Protein AF-T0MH95-F1 (afdb_monomer)

Radius of gyration: 28.14 Å; Cα contacts (8 Å, |Δi|>4): 112; chains: 1; bounding box: 70×58×67 Å

InterPro domains:
  IPR043129 ATPase, nucleotide binding domain [SSF53067] (56-146)

Nearest PDB structures (foldseek):
  3ox4-assembly2_C  TM=6.999E-01  e=6.653E-01  Zymomonas mobilis
  8tr0-assembly1_A  TM=5.857E-01  e=8.297E+00  Rattus norvegicus
  4lgm-assembly1_A  TM=3.893E-01  e=3.892E+00  Saccharolobus solfataricus P2
  5vat-assembly1_A  TM=4.058E-01  e=6.052E+00  Haemophilus influenzae Rd KW20

Solvent-accessible surface area (backbone atoms only — not comparable to full-atom values): 9576 Å² total; per-residue (Å²): 117,68,71,57,61,56,53,65,72,65,44,62,71,56,56,50,50,54,51,54,54,51,50,57,53,45,59,55,47,43,74,77,35,83,79,67,63,79,89,75,59,47,73,67,40,61,65,40,22,62,85,74,79,38,85,50,83,64,67,61,66,59,52,61,62,41,34,56,50,41,25,57,81,80,71,38,92,57,83,16,53,52,58,50,47,49,54,50,51,73,72,35,90,82,68,49,70,47,81,44,59,38,71,75,61,71,45,85,64,48,68,57,52,53,43,56,51,41,48,73,76,46,86,57,49,74,47,68,53,96,52,24,68,55,42,65,59,62,60,56,47,78,40,89,88,45,74,80,83,79,86,73,82,82,83,125

pLDDT: mean 80.04, std 14.56, range [43.69, 96.31]

Structure (mmCIF, N/CA/C/O backbone):
data_AF-T0MH95-F1
#
_entry.id   AF-T0MH95-F1
#
loop_
_atom_site.group_PDB
_atom_site.id
_atom_site.type_symbol
_atom_site.label_atom_id
_atom_site.label_alt_id
_atom_site.label_comp_id
_atom_site.label_asym_id
_atom_site.label_entity_id
_atom_site.label_seq_id
_atom_site.pdbx_PDB_ins_code
_atom_site.Cartn_x
_atom_site.Cartn_y
_atom_site.Cartn_z
_atom_site.occupancy
_atom_site.B_iso_or_equiv
_atom_site.auth_seq_id
_atom_site.auth_comp_id
_atom_site.auth_asym_id
_atom_site.auth_atom_id
_atom_sit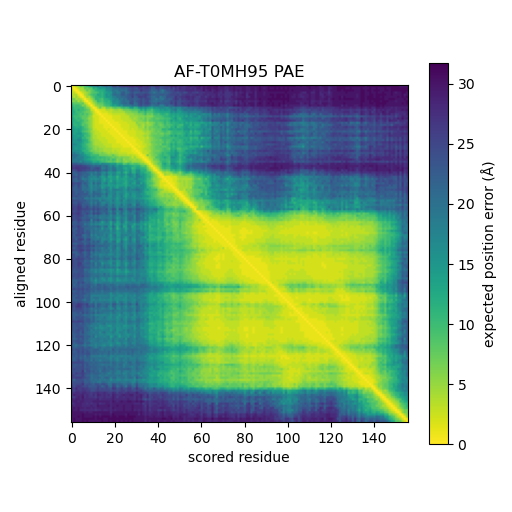e.pdbx_PDB_model_num
ATOM 1 N N . MET A 1 1 ? 39.493 -35.011 -8.834 1.00 49.03 1 MET A N 1
ATOM 2 C CA . MET A 1 1 ? 38.846 -35.040 -10.167 1.00 49.03 1 MET A CA 1
ATOM 3 C C . MET A 1 1 ? 37.811 -33.922 -10.349 1.00 49.03 1 MET A C 1
ATOM 5 O O . MET A 1 1 ? 37.899 -33.219 -11.342 1.00 49.03 1 MET A O 1
ATOM 9 N N . TYR A 1 2 ? 36.899 -33.679 -9.394 1.00 49.16 2 TYR A N 1
ATOM 10 C CA . TYR A 1 2 ? 35.889 -32.601 -9.486 1.00 49.16 2 TYR A CA 1
ATOM 11 C C . TYR A 1 2 ? 36.444 -31.163 -9.449 1.00 49.16 2 TYR A C 1
ATOM 13 O O . TYR A 1 2 ? 35.987 -30.323 -10.212 1.00 49.16 2 TYR A O 1
ATOM 21 N N . LYS A 1 3 ? 37.474 -30.877 -8.636 1.00 50.53 3 LYS A N 1
ATOM 22 C CA . LYS A 1 3 ? 38.105 -29.540 -8.582 1.00 50.53 3 LYS A CA 1
ATOM 23 C C . LYS A 1 3 ? 38.723 -29.086 -9.912 1.00 50.53 3 LYS A C 1
ATOM 25 O O . LYS A 1 3 ? 38.731 -27.895 -10.183 1.00 50.53 3 LYS A O 1
ATOM 30 N N . ASN A 1 4 ? 39.197 -30.017 -10.742 1.00 51.25 4 ASN A N 1
ATOM 31 C CA . ASN A 1 4 ? 39.767 -29.685 -12.052 1.00 51.25 4 ASN A CA 1
ATOM 32 C C . ASN A 1 4 ? 38.663 -29.364 -13.071 1.00 51.25 4 ASN A C 1
ATOM 34 O O . ASN A 1 4 ? 38.799 -28.392 -13.795 1.00 51.25 4 ASN A O 1
ATOM 38 N N . LYS A 1 5 ? 37.526 -30.080 -13.027 1.00 53.25 5 LYS A N 1
ATOM 39 C CA . LYS A 1 5 ? 36.346 -29.763 -13.854 1.00 53.25 5 LYS A CA 1
ATOM 40 C C . LYS A 1 5 ? 35.754 -28.380 -13.556 1.00 53.25 5 LYS A C 1
ATOM 42 O O . LYS A 1 5 ? 35.251 -27.744 -14.465 1.00 53.25 5 LYS A O 1
ATOM 47 N N . ILE A 1 6 ? 35.813 -27.920 -12.302 1.00 53.91 6 ILE A N 1
ATOM 48 C CA . ILE A 1 6 ? 35.368 -26.564 -11.924 1.00 53.91 6 ILE A CA 1
ATOM 49 C C . ILE A 1 6 ? 3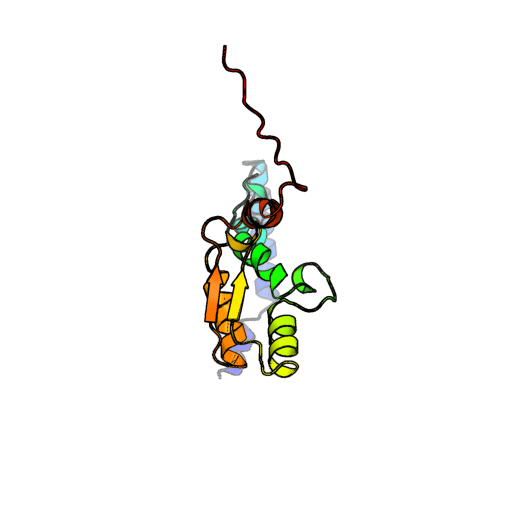6.376 -25.510 -12.409 1.00 53.91 6 ILE A C 1
ATOM 51 O O . ILE A 1 6 ? 35.976 -24.448 -12.865 1.00 53.91 6 ILE A O 1
ATOM 55 N N . LYS A 1 7 ? 37.677 -25.824 -12.378 1.00 51.50 7 LYS A N 1
ATOM 56 C CA . LYS A 1 7 ? 38.744 -24.935 -12.863 1.00 51.50 7 LYS A CA 1
ATOM 57 C C . LYS A 1 7 ? 38.681 -24.704 -14.378 1.00 51.50 7 LYS A C 1
ATOM 59 O O . LYS A 1 7 ? 39.005 -23.615 -14.833 1.00 51.50 7 LYS A O 1
ATOM 64 N N . ASP A 1 8 ? 38.227 -25.707 -15.130 1.00 52.06 8 ASP A N 1
ATOM 65 C CA . ASP A 1 8 ? 37.996 -25.598 -16.575 1.00 52.06 8 ASP A CA 1
ATOM 66 C C . ASP A 1 8 ? 36.769 -24.722 -16.914 1.00 52.06 8 ASP A C 1
ATOM 68 O O . ASP A 1 8 ? 36.721 -24.151 -18.001 1.00 52.06 8 ASP A O 1
ATOM 72 N N . CYS A 1 9 ? 35.807 -24.569 -15.990 1.00 55.44 9 CYS A N 1
ATOM 73 C CA . CYS A 1 9 ? 34.614 -23.727 -16.173 1.00 55.44 9 CYS A CA 1
ATOM 74 C C . CYS A 1 9 ? 34.865 -22.220 -15.977 1.00 55.44 9 CYS A C 1
ATOM 76 O O . CYS A 1 9 ? 34.020 -21.425 -16.368 1.00 55.44 9 CYS A O 1
ATOM 78 N N . GLU A 1 10 ? 35.997 -21.816 -15.396 1.00 56.31 10 GLU A N 1
ATOM 79 C CA . GLU A 1 10 ? 36.368 -20.406 -15.177 1.00 56.31 10 GLU A CA 1
ATOM 80 C C . GLU A 1 10 ? 37.684 -20.075 -15.893 1.00 56.31 10 GLU A C 1
ATOM 82 O O . GLU A 1 10 ? 38.580 -19.420 -15.355 1.00 56.31 10 GLU A O 1
ATOM 87 N N . ASN A 1 11 ? 37.850 -20.576 -17.116 1.00 70.31 11 ASN A N 1
ATOM 88 C CA . ASN A 1 11 ? 39.037 -20.275 -17.899 1.00 70.31 11 ASN A CA 1
ATOM 89 C C . ASN A 1 11 ? 38.897 -18.882 -18.536 1.00 70.31 11 ASN A C 1
ATOM 91 O O . ASN A 1 11 ? 38.511 -18.743 -19.697 1.00 70.31 11 ASN A O 1
ATOM 95 N N . LEU A 1 12 ? 39.201 -17.847 -17.745 1.00 69.69 12 LEU A N 1
ATOM 96 C CA . LEU A 1 12 ? 39.111 -16.425 -18.112 1.00 69.69 12 LEU A CA 1
ATOM 97 C C . LEU A 1 12 ? 39.784 -16.098 -19.456 1.00 69.69 12 LEU A C 1
ATOM 99 O O . LEU A 1 12 ? 39.345 -15.193 -20.164 1.00 69.69 12 LEU A O 1
ATOM 103 N N . ASP A 1 13 ? 40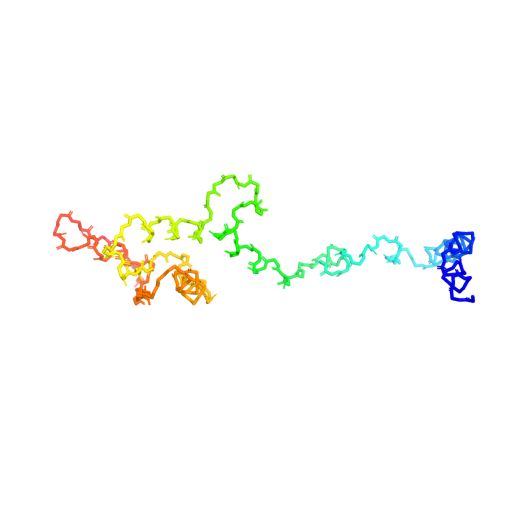.821 -16.849 -19.829 1.00 78.25 13 ASP A N 1
ATOM 104 C CA . ASP A 1 13 ? 41.531 -16.687 -21.098 1.00 78.25 13 ASP A CA 1
ATOM 105 C C . ASP A 1 13 ? 40.698 -17.137 -22.308 1.00 78.25 13 ASP A C 1
ATOM 107 O O . ASP A 1 13 ? 40.792 -16.540 -23.381 1.00 78.25 13 ASP A O 1
ATOM 111 N N . ILE A 1 14 ? 39.873 -18.176 -22.148 1.00 80.31 14 ILE A N 1
ATOM 112 C CA . ILE A 1 14 ? 38.953 -18.656 -23.189 1.00 80.31 14 ILE A CA 1
ATOM 113 C C . ILE A 1 14 ? 37.788 -17.678 -23.325 1.00 80.31 14 ILE A C 1
ATOM 115 O O . ILE A 1 14 ? 37.466 -17.266 -24.436 1.00 80.31 14 ILE A O 1
ATOM 119 N N . ASP A 1 15 ? 37.222 -17.234 -22.204 1.00 75.12 15 ASP A N 1
ATOM 120 C CA . ASP A 1 15 ? 36.149 -16.236 -22.199 1.00 75.12 15 ASP A CA 1
ATOM 121 C C . ASP A 1 15 ? 36.585 -14.925 -22.849 1.00 75.12 15 ASP A C 1
ATOM 123 O O . ASP A 1 15 ? 35.821 -14.307 -23.593 1.00 75.12 15 ASP A O 1
ATOM 127 N N . LYS A 1 16 ? 37.826 -14.497 -22.600 1.00 81.38 16 LYS A N 1
ATOM 128 C CA . LYS A 1 16 ? 38.385 -13.300 -23.225 1.00 81.38 16 LYS A CA 1
ATOM 129 C C . LYS A 1 16 ? 38.502 -13.466 -24.741 1.00 81.38 16 LYS A C 1
ATOM 131 O O . LYS A 1 16 ? 38.035 -12.597 -25.468 1.00 81.38 16 LYS A O 1
ATOM 136 N N . LYS A 1 17 ? 39.019 -14.607 -25.214 1.00 85.94 17 LYS A N 1
ATOM 137 C CA . LYS A 1 17 ? 39.093 -14.919 -26.652 1.00 85.94 17 LYS A CA 1
ATOM 138 C C . LYS A 1 17 ? 37.716 -14.945 -27.314 1.00 85.94 17 LYS A C 1
ATOM 140 O O . LYS A 1 17 ? 37.542 -14.330 -28.358 1.00 85.94 17 LYS A O 1
ATOM 145 N N . LEU A 1 18 ? 36.732 -15.589 -26.686 1.00 83.00 18 LEU A N 1
ATOM 146 C CA . LEU A 1 18 ? 35.361 -15.653 -27.202 1.00 83.00 18 LEU A CA 1
ATOM 147 C C . LEU A 1 18 ? 34.708 -14.266 -27.284 1.00 83.00 18 LEU A C 1
ATOM 149 O O . LEU A 1 18 ? 33.979 -13.982 -28.232 1.00 83.00 18 LEU A O 1
ATOM 153 N N . ARG A 1 19 ? 34.985 -13.375 -26.322 1.00 79.62 19 ARG A N 1
ATOM 154 C CA . ARG A 1 19 ? 34.523 -11.978 -26.379 1.00 79.62 19 ARG A CA 1
ATOM 155 C C . ARG A 1 19 ? 35.198 -11.197 -27.500 1.00 79.62 19 ARG A C 1
ATOM 157 O O . ARG A 1 19 ? 34.519 -10.452 -28.201 1.00 79.62 19 ARG A O 1
ATOM 164 N N . ASP A 1 20 ? 36.503 -11.374 -27.679 1.00 85.12 20 ASP A N 1
ATOM 165 C CA . ASP A 1 20 ? 37.255 -10.713 -28.747 1.00 85.12 20 ASP A CA 1
ATOM 166 C C . ASP A 1 20 ? 36.744 -11.159 -30.130 1.00 85.12 20 ASP A C 1
ATOM 168 O O . ASP A 1 20 ? 36.490 -10.322 -30.996 1.00 85.12 20 ASP A O 1
ATOM 172 N N . GLU A 1 21 ? 36.483 -12.457 -30.316 1.00 87.56 21 GLU A N 1
ATOM 173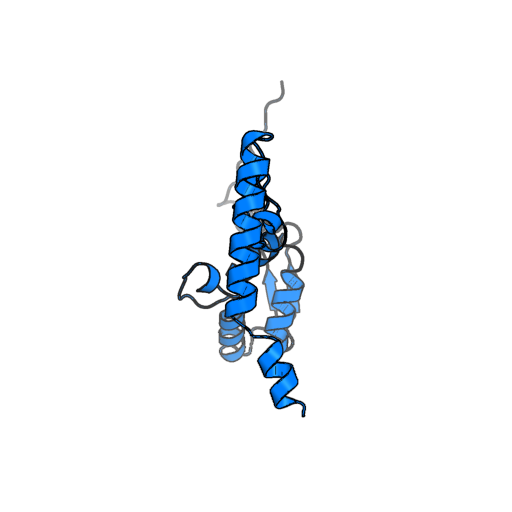 C CA . GLU A 1 21 ? 35.869 -13.009 -31.532 1.00 87.56 21 GLU A CA 1
ATOM 174 C C . GLU A 1 21 ? 34.451 -12.465 -31.770 1.00 87.56 21 GLU A C 1
ATOM 176 O O . GLU A 1 21 ? 34.117 -12.063 -32.888 1.00 87.56 21 GLU A O 1
ATOM 181 N N . ALA A 1 22 ? 33.624 -12.388 -30.722 1.00 82.31 22 ALA A N 1
ATOM 182 C CA . ALA A 1 22 ? 32.277 -11.830 -30.812 1.00 82.31 22 ALA A CA 1
ATOM 183 C C . ALA A 1 22 ? 32.284 -10.351 -31.240 1.00 82.31 22 ALA A C 1
ATOM 185 O O . ALA A 1 22 ? 31.459 -9.952 -32.063 1.00 82.31 22 ALA A O 1
ATOM 186 N N . ASN A 1 23 ? 33.235 -9.552 -30.744 1.00 80.75 23 ASN A N 1
ATOM 187 C CA . ASN A 1 23 ? 33.379 -8.140 -31.114 1.00 80.75 23 ASN A CA 1
ATOM 188 C C . ASN A 1 23 ? 33.745 -7.962 -32.596 1.00 80.75 23 ASN A C 1
ATOM 190 O O . ASN A 1 23 ? 33.185 -7.095 -33.264 1.00 80.75 23 ASN A O 1
ATOM 194 N N . VAL A 1 24 ? 34.613 -8.820 -33.144 1.00 87.31 24 VAL A N 1
ATOM 195 C CA . VAL A 1 24 ? 34.968 -8.785 -34.575 1.00 87.31 24 VAL A CA 1
ATOM 196 C C . VAL A 1 24 ? 33.749 -9.060 -35.456 1.00 87.31 24 VAL A C 1
ATOM 198 O O . VAL A 1 24 ? 33.536 -8.377 -36.459 1.00 87.31 24 VAL A O 1
ATOM 201 N N . VAL A 1 25 ? 32.921 -10.042 -35.089 1.00 84.62 25 VAL A N 1
ATOM 202 C CA . VAL A 1 25 ? 31.680 -10.339 -35.823 1.00 84.62 25 VAL A CA 1
ATOM 203 C C . VAL A 1 25 ? 30.693 -9.176 -35.703 1.00 84.62 25 VAL A C 1
ATOM 205 O O . VAL A 1 25 ? 30.023 -8.828 -36.676 1.00 84.62 25 VAL A O 1
ATOM 208 N N . LEU A 1 26 ? 30.636 -8.531 -34.539 1.00 79.44 26 LEU A N 1
ATOM 209 C CA . LEU A 1 26 ? 29.761 -7.392 -34.295 1.00 79.44 26 LEU A CA 1
ATOM 210 C C . LEU A 1 26 ? 30.117 -6.180 -35.170 1.00 79.44 26 LEU A C 1
ATOM 212 O O . LEU A 1 26 ? 29.218 -5.580 -35.758 1.00 79.44 26 LEU A O 1
ATOM 216 N N . ASP A 1 27 ? 31.407 -5.889 -35.344 1.00 81.38 27 ASP A N 1
ATOM 217 C CA . ASP A 1 27 ? 31.896 -4.845 -36.255 1.00 81.38 27 ASP A CA 1
ATOM 218 C C . ASP A 1 27 ? 31.496 -5.109 -37.711 1.00 81.38 27 ASP A C 1
ATOM 220 O O . ASP A 1 27 ? 31.234 -4.182 -38.483 1.00 81.38 27 ASP A O 1
ATOM 224 N N . VAL A 1 28 ? 31.458 -6.381 -38.119 1.00 87.69 28 VAL A N 1
ATOM 225 C CA . VAL A 1 28 ? 30.983 -6.763 -39.452 1.00 87.69 28 VAL A CA 1
ATOM 226 C C . VAL A 1 28 ? 29.482 -6.527 -39.554 1.00 87.69 28 VAL A C 1
ATOM 228 O O . VAL A 1 28 ? 29.037 -5.900 -40.511 1.00 87.69 28 VAL A O 1
ATOM 231 N N . ILE A 1 29 ? 28.703 -6.968 -38.567 1.00 82.50 29 ILE A N 1
ATOM 232 C CA . ILE A 1 29 ? 27.244 -6.827 -38.581 1.00 82.50 29 ILE A CA 1
ATOM 233 C C . ILE A 1 29 ? 26.830 -5.349 -38.581 1.00 82.50 29 ILE A C 1
ATOM 235 O O . ILE A 1 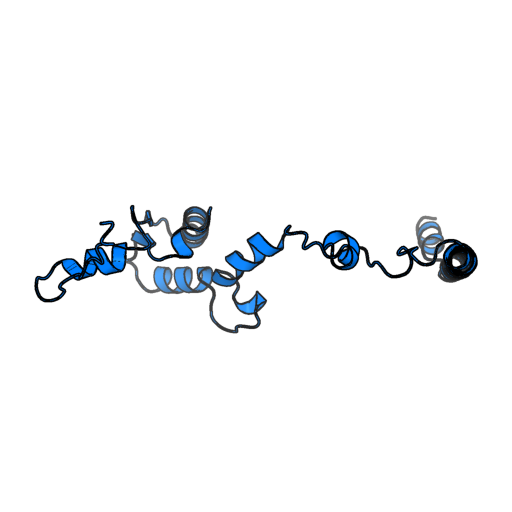29 ? 25.995 -4.969 -39.395 1.00 82.50 29 ILE A O 1
ATOM 239 N N . GLN A 1 30 ? 27.459 -4.493 -37.771 1.00 76.69 30 GLN A N 1
ATOM 240 C CA . GLN A 1 30 ? 27.149 -3.056 -37.713 1.00 76.69 30 GLN A CA 1
ATOM 241 C C . GLN A 1 30 ? 27.375 -2.317 -39.040 1.00 76.69 30 GLN A C 1
ATOM 243 O O . GLN A 1 30 ? 26.697 -1.326 -39.326 1.00 76.69 30 GLN A O 1
ATOM 248 N N . LYS A 1 31 ? 28.313 -2.785 -39.875 1.00 82.56 31 LYS A N 1
ATOM 249 C CA . LYS A 1 31 ? 28.532 -2.215 -41.215 1.00 82.56 31 LYS A CA 1
ATOM 250 C C . LYS A 1 31 ? 27.335 -2.444 -42.137 1.00 82.56 31 LYS A C 1
ATOM 252 O O . LYS A 1 31 ? 27.050 -1.582 -42.966 1.00 82.56 31 LYS A O 1
ATOM 257 N N . TYR A 1 32 ? 26.659 -3.585 -42.000 1.00 83.50 32 TYR A N 1
ATOM 258 C CA . TYR A 1 32 ? 25.526 -3.972 -42.844 1.00 83.50 32 TYR A CA 1
ATOM 259 C C . TYR A 1 32 ? 24.173 -3.589 -42.238 1.00 83.50 32 TYR A C 1
ATOM 261 O O . TYR A 1 32 ? 23.267 -3.207 -42.974 1.00 83.50 32 TYR A O 1
ATOM 269 N N . ASP A 1 33 ? 24.051 -3.628 -40.915 1.00 82.00 33 ASP A N 1
ATOM 270 C CA . ASP A 1 33 ? 22.873 -3.199 -40.174 1.00 82.00 33 ASP A CA 1
ATOM 271 C C . ASP A 1 33 ? 23.265 -2.192 -39.085 1.00 82.00 33 ASP A C 1
ATOM 273 O O . ASP A 1 33 ? 23.680 -2.543 -37.979 1.00 82.00 33 ASP A O 1
ATOM 277 N N . LYS A 1 34 ? 23.090 -0.904 -39.403 1.00 70.88 34 LYS A N 1
ATOM 278 C CA . LYS A 1 34 ? 23.354 0.207 -38.475 1.00 70.88 34 LYS A CA 1
ATOM 279 C C . LYS A 1 34 ? 22.429 0.202 -37.250 1.00 70.88 34 LYS A C 1
ATOM 281 O O . LYS A 1 34 ? 22.735 0.885 -36.278 1.00 70.88 34 LYS A O 1
ATOM 286 N N . ASN A 1 35 ? 21.318 -0.537 -37.292 1.00 65.44 35 ASN A N 1
ATOM 287 C CA . ASN A 1 35 ? 20.335 -0.631 -36.212 1.00 65.44 35 ASN A CA 1
ATOM 288 C C . ASN A 1 35 ? 20.492 -1.914 -35.379 1.00 65.44 35 ASN A C 1
ATOM 290 O O . ASN A 1 35 ? 19.616 -2.233 -34.575 1.00 65.44 35 ASN A O 1
ATOM 294 N N . TYR A 1 36 ? 21.583 -2.662 -35.545 1.00 69.06 36 TYR A N 1
ATOM 295 C CA . TYR A 1 36 ? 21.821 -3.890 -34.798 1.00 69.06 36 TYR A CA 1
ATOM 296 C C . TYR A 1 36 ? 22.093 -3.605 -33.305 1.00 69.06 36 TYR A C 1
ATOM 298 O O . TYR A 1 36 ? 23.196 -3.236 -32.902 1.00 69.06 36 TYR A O 1
ATOM 306 N N . LEU A 1 37 ? 21.065 -3.774 -32.464 1.00 61.56 37 LEU A N 1
ATOM 307 C CA . LEU A 1 37 ? 21.031 -3.374 -31.043 1.00 61.56 37 LEU A CA 1
ATOM 308 C C . LEU A 1 37 ? 21.677 -4.367 -30.054 1.00 61.56 37 LEU A C 1
ATOM 310 O O . LEU A 1 37 ? 21.646 -4.145 -28.843 1.00 61.56 37 LEU A O 1
ATOM 314 N N . ILE A 1 38 ? 22.254 -5.474 -30.526 1.00 58.19 38 ILE A N 1
ATOM 315 C CA . ILE A 1 38 ? 22.610 -6.607 -29.651 1.00 58.19 38 ILE A CA 1
ATOM 316 C C . ILE A 1 38 ? 23.843 -6.345 -28.762 1.00 58.19 38 ILE A C 1
ATOM 318 O O . ILE A 1 38 ? 24.004 -7.022 -27.753 1.00 58.19 38 ILE A O 1
ATOM 322 N N . SER A 1 39 ? 24.668 -5.325 -29.036 1.00 53.94 39 SER A N 1
ATOM 323 C CA . SER A 1 39 ? 25.877 -5.064 -28.227 1.00 53.94 39 SER A CA 1
ATOM 324 C C . SER A 1 39 ? 25.650 -4.267 -26.936 1.00 53.94 39 SER A C 1
ATOM 326 O O . SER A 1 39 ? 26.574 -4.176 -26.130 1.00 53.94 39 SER A O 1
ATOM 328 N N . ILE A 1 40 ? 24.480 -3.651 -26.740 1.00 56.91 40 ILE A N 1
ATOM 329 C CA . ILE A 1 40 ? 24.289 -2.647 -25.669 1.00 56.91 40 ILE A CA 1
ATOM 330 C C . ILE A 1 40 ? 23.211 -3.075 -24.664 1.00 56.91 40 ILE A C 1
ATOM 332 O O . ILE A 1 40 ? 23.091 -2.499 -23.589 1.00 56.91 40 ILE A O 1
ATOM 336 N N . CYS A 1 41 ? 22.435 -4.110 -24.978 1.00 58.78 41 CYS A N 1
ATOM 337 C CA . CYS A 1 41 ? 21.330 -4.536 -24.132 1.00 58.78 41 CYS A CA 1
ATOM 338 C C . CYS A 1 41 ? 21.844 -5.409 -22.981 1.00 58.78 41 CYS A C 1
ATOM 340 O O . CYS A 1 41 ? 22.148 -6.588 -23.178 1.00 58.78 41 CYS A O 1
ATOM 342 N N . SER A 1 42 ? 21.892 -4.869 -21.760 1.00 67.94 42 SER A N 1
ATOM 343 C CA . SER A 1 42 ? 21.892 -5.731 -20.578 1.00 67.94 42 SER A CA 1
ATOM 344 C C . SER A 1 42 ? 20.619 -6.584 -20.587 1.00 67.94 42 SER A C 1
ATOM 346 O O . SER A 1 42 ? 19.571 -6.145 -21.067 1.00 67.94 42 SER A O 1
ATOM 348 N N . VAL A 1 43 ? 20.658 -7.784 -19.999 1.00 69.50 43 VAL A N 1
ATOM 349 C CA . VAL A 1 43 ? 19.442 -8.588 -19.751 1.00 69.50 43 VAL A CA 1
ATOM 350 C C . VAL A 1 43 ? 18.383 -7.739 -19.037 1.00 69.50 43 VAL A C 1
ATOM 352 O O . VAL A 1 43 ? 17.192 -7.847 -19.313 1.00 69.50 43 VAL A O 1
ATOM 355 N N . LEU A 1 44 ? 18.832 -6.820 -18.182 1.00 70.69 44 LEU A N 1
ATOM 356 C CA . LEU A 1 44 ? 17.985 -5.874 -17.469 1.00 70.69 44 LEU A CA 1
ATOM 357 C C . LEU A 1 44 ? 17.342 -4.832 -18.406 1.00 70.69 44 LEU A C 1
ATOM 359 O O . LEU A 1 44 ? 16.171 -4.505 -18.230 1.00 70.69 44 LEU A O 1
ATOM 363 N N . ASP A 1 45 ? 18.047 -4.368 -19.441 1.00 70.81 45 ASP A N 1
ATOM 364 C CA . ASP A 1 45 ? 17.508 -3.444 -20.454 1.00 70.81 45 ASP A CA 1
ATOM 365 C C . ASP A 1 45 ? 16.494 -4.131 -21.383 1.00 70.81 45 ASP A C 1
ATOM 367 O O . ASP A 1 45 ? 15.511 -3.510 -21.797 1.00 70.81 45 ASP A O 1
ATOM 371 N N . LEU A 1 46 ? 16.693 -5.428 -21.663 1.00 70.56 46 LEU A N 1
ATOM 372 C CA . LEU A 1 46 ? 15.719 -6.269 -22.369 1.00 70.56 46 LEU A CA 1
ATOM 373 C C . LEU A 1 46 ? 14.448 -6.472 -21.538 1.00 70.56 46 LEU A C 1
ATOM 375 O O . LEU A 1 46 ? 13.346 -6.284 -22.051 1.00 70.56 46 LEU A O 1
ATOM 379 N N . LEU A 1 47 ? 14.595 -6.818 -20.256 1.00 68.12 47 LEU A N 1
ATOM 380 C CA . LEU A 1 47 ? 13.472 -7.072 -19.347 1.00 68.12 47 LEU A CA 1
ATOM 381 C C . LEU A 1 47 ? 12.664 -5.810 -19.028 1.00 68.12 47 LEU A C 1
ATOM 383 O O . LEU A 1 47 ? 11.451 -5.890 -18.855 1.00 68.12 47 LEU A O 1
ATOM 387 N N . THR A 1 48 ? 13.318 -4.651 -18.964 1.00 68.25 48 THR A N 1
ATOM 388 C CA . THR A 1 48 ? 12.652 -3.362 -18.707 1.00 68.25 48 THR A CA 1
ATOM 389 C C . THR A 1 48 ? 12.078 -2.718 -19.973 1.00 68.25 48 THR A C 1
ATOM 391 O O . THR A 1 48 ? 11.290 -1.780 -19.876 1.00 68.25 48 THR A O 1
ATOM 394 N N . GLY A 1 49 ? 12.433 -3.212 -21.168 1.00 68.69 49 GLY A N 1
ATOM 395 C CA . GLY A 1 49 ? 11.948 -2.685 -22.450 1.00 68.69 49 GLY A CA 1
ATOM 396 C C . GLY A 1 49 ? 12.500 -1.299 -22.815 1.00 68.69 49 GLY A C 1
ATOM 397 O O . GLY A 1 49 ? 12.069 -0.697 -23.804 1.00 68.69 49 GLY A O 1
ATOM 398 N N . LYS A 1 50 ? 13.491 -0.803 -22.061 1.00 64.94 50 LYS A N 1
ATOM 399 C CA . LYS A 1 50 ? 13.993 0.578 -22.119 1.00 64.94 50 LYS A CA 1
ATOM 400 C C . LYS A 1 50 ? 14.483 0.980 -23.513 1.00 64.94 50 LYS A C 1
ATOM 402 O O . LYS A 1 50 ? 14.199 2.082 -23.980 1.00 64.94 50 LYS A O 1
ATOM 407 N N . LEU A 1 51 ? 15.154 0.065 -24.214 1.00 63.78 51 LEU A N 1
ATOM 408 C CA . LEU A 1 51 ? 15.656 0.288 -25.576 1.00 63.78 51 LEU A CA 1
ATOM 409 C C . LEU A 1 51 ? 14.568 0.176 -26.657 1.00 63.78 51 LEU A C 1
ATOM 411 O O . LEU A 1 51 ? 14.695 0.772 -27.723 1.00 63.78 51 LEU A O 1
ATOM 415 N N . MET A 1 52 ? 13.454 -0.496 -26.361 1.00 70.62 52 MET A N 1
ATOM 416 C CA . MET A 1 52 ? 12.298 -0.616 -27.259 1.00 70.62 52 MET A CA 1
ATOM 417 C C . MET A 1 52 ? 11.343 0.585 -27.163 1.00 70.62 52 MET A C 1
ATOM 419 O O . MET A 1 52 ? 10.277 0.560 -27.778 1.00 70.62 52 MET A O 1
ATOM 423 N N . LYS A 1 53 ? 11.688 1.617 -26.370 1.00 67.25 53 LYS A N 1
ATOM 424 C CA . LYS A 1 53 ? 10.793 2.728 -25.987 1.00 67.25 53 LYS A CA 1
ATOM 425 C C . LYS A 1 53 ? 9.442 2.236 -25.446 1.00 67.25 53 LYS A C 1
ATOM 427 O O . LYS A 1 53 ? 8.419 2.897 -25.611 1.00 67.25 53 LYS A O 1
ATOM 432 N N . LYS A 1 54 ? 9.433 1.055 -24.827 1.00 65.25 54 LYS A N 1
ATOM 433 C CA . LYS A 1 54 ? 8.261 0.451 -24.198 1.00 65.25 54 LYS A CA 1
ATOM 434 C C . LYS A 1 54 ? 8.562 0.277 -22.720 1.00 65.25 54 LYS A C 1
ATOM 436 O O . LYS A 1 54 ? 9.597 -0.277 -22.376 1.00 65.25 54 LYS A O 1
ATOM 441 N N . ASN A 1 55 ? 7.647 0.705 -21.862 1.00 64.62 55 ASN A N 1
ATOM 442 C CA . ASN A 1 55 ? 7.742 0.404 -20.439 1.00 64.62 55 ASN A CA 1
ATOM 443 C C . ASN A 1 55 ? 7.145 -0.985 -20.212 1.00 64.62 55 ASN A C 1
ATOM 445 O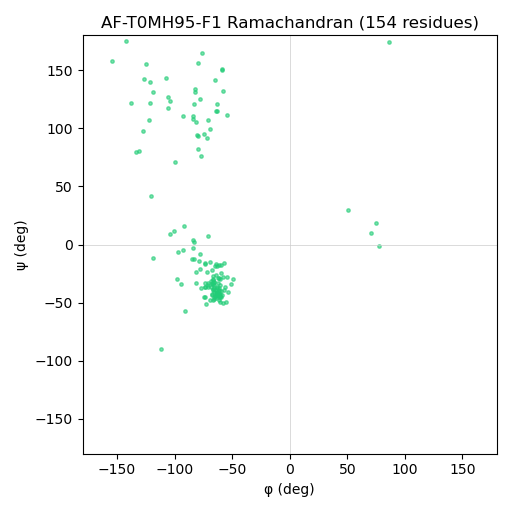 O . ASN A 1 55 ? 5.932 -1.161 -20.336 1.00 64.62 55 ASN A O 1
ATOM 449 N N . LEU A 1 56 ? 7.992 -1.976 -19.926 1.00 68.62 56 LEU A N 1
ATOM 450 C CA . LEU A 1 56 ? 7.526 -3.297 -19.510 1.00 68.62 56 LEU A CA 1
ATOM 451 C C . LEU A 1 56 ? 7.170 -3.241 -18.018 1.00 68.62 56 LEU A C 1
ATOM 453 O O . LEU A 1 56 ? 8.028 -3.370 -17.149 1.00 68.62 56 LEU A O 1
ATOM 457 N N . LEU A 1 57 ? 5.889 -3.004 -17.729 1.00 65.81 57 LEU A N 1
ATOM 458 C CA . LEU A 1 57 ? 5.346 -3.028 -16.372 1.00 65.81 57 LEU A CA 1
ATOM 459 C C . LEU A 1 57 ? 5.235 -4.482 -15.907 1.00 65.81 57 LEU A C 1
ATOM 461 O O . LEU A 1 57 ? 4.265 -5.163 -16.221 1.00 65.81 57 LEU A O 1
ATOM 465 N N . ASN A 1 58 ? 6.252 -4.957 -15.191 1.00 69.69 58 ASN A N 1
ATOM 466 C CA . ASN A 1 58 ? 6.254 -6.294 -14.602 1.00 69.69 58 ASN A CA 1
ATOM 467 C C . ASN A 1 58 ? 6.185 -6.193 -13.074 1.00 69.69 58 ASN A C 1
ATOM 469 O O . ASN A 1 58 ? 5.112 -6.142 -12.483 1.00 69.69 58 ASN A O 1
ATOM 473 N N . ILE A 1 59 ? 7.348 -6.127 -12.429 1.00 70.88 59 ILE A N 1
ATOM 474 C CA . ILE A 1 59 ? 7.484 -6.214 -10.970 1.00 70.88 59 ILE A CA 1
ATOM 475 C C . ILE A 1 59 ? 7.201 -4.860 -10.301 1.00 70.88 59 ILE A C 1
ATOM 477 O O . ILE A 1 59 ? 6.804 -4.813 -9.140 1.00 70.88 59 ILE A O 1
ATOM 481 N N . ASP A 1 60 ? 7.355 -3.757 -11.036 1.00 73.62 60 ASP A N 1
ATOM 482 C CA . ASP A 1 60 ? 7.252 -2.404 -10.484 1.00 73.62 60 ASP A CA 1
ATOM 483 C C . ASP A 1 60 ? 5.866 -2.091 -9.904 1.00 73.62 60 ASP A C 1
ATOM 485 O O . ASP A 1 60 ? 5.779 -1.355 -8.926 1.00 73.62 60 ASP A O 1
ATOM 489 N N . LEU A 1 61 ? 4.797 -2.709 -10.422 1.00 79.00 61 LEU A N 1
ATOM 490 C CA . LEU A 1 61 ? 3.443 -2.552 -9.875 1.00 79.00 61 LEU A CA 1
ATOM 491 C C . LEU A 1 61 ? 3.354 -3.037 -8.422 1.00 79.00 61 LEU A C 1
ATOM 493 O O . LEU A 1 61 ? 2.797 -2.340 -7.578 1.00 79.00 61 LEU A O 1
ATOM 497 N N . TYR A 1 62 ? 3.969 -4.182 -8.118 1.00 80.88 62 TYR A N 1
ATOM 498 C CA . TYR A 1 62 ? 4.014 -4.721 -6.758 1.00 80.88 62 TYR A CA 1
ATOM 499 C C . TYR A 1 62 ? 4.976 -3.931 -5.867 1.00 80.88 62 TYR A C 1
ATOM 501 O O . TYR A 1 62 ? 4.689 -3.700 -4.694 1.00 80.88 62 TYR A O 1
ATOM 509 N N . ARG A 1 63 ? 6.107 -3.469 -6.422 1.00 84.69 63 ARG A N 1
ATOM 510 C CA . ARG A 1 63 ? 7.093 -2.683 -5.661 1.00 84.69 63 ARG A CA 1
ATOM 511 C C . ARG A 1 63 ? 6.523 -1.361 -5.177 1.00 84.69 63 ARG A C 1
ATOM 513 O O . ARG A 1 63 ? 6.842 -0.960 -4.067 1.00 84.69 63 ARG A O 1
ATOM 520 N N . VAL A 1 64 ? 5.690 -0.699 -5.982 1.00 88.69 64 VAL A N 1
ATOM 521 C CA . VAL A 1 64 ? 5.076 0.581 -5.601 1.00 88.69 64 VAL A CA 1
ATOM 522 C C . VAL A 1 64 ? 4.138 0.407 -4.407 1.00 88.69 64 VAL A C 1
ATOM 524 O O . VAL A 1 64 ? 4.213 1.197 -3.471 1.00 88.69 64 VAL A O 1
ATOM 527 N N . SER A 1 65 ? 3.297 -0.632 -4.393 1.00 90.75 65 SER A N 1
ATOM 528 C CA . SER A 1 65 ? 2.439 -0.915 -3.235 1.00 90.75 65 SER A CA 1
ATOM 529 C C . SER A 1 65 ? 3.229 -1.370 -2.007 1.00 90.75 65 SER A C 1
ATOM 531 O O . SER A 1 65 ? 2.837 -1.052 -0.886 1.00 90.75 65 SER A O 1
ATOM 533 N N . GLU A 1 66 ? 4.358 -2.063 -2.200 1.00 93.31 66 GLU A N 1
ATOM 534 C CA . GLU A 1 66 ? 5.187 -2.543 -1.088 1.00 93.31 66 GLU A CA 1
ATOM 535 C C . GLU A 1 66 ? 5.841 -1.395 -0.315 1.00 93.31 66 GLU A C 1
ATOM 537 O O . GLU A 1 66 ? 6.104 -1.555 0.867 1.00 93.31 66 GLU A O 1
ATOM 542 N N . VAL A 1 67 ? 6.007 -0.205 -0.906 1.00 94.44 67 VAL A N 1
ATOM 543 C CA . VAL A 1 67 ? 6.529 0.984 -0.200 1.00 94.44 67 VAL A CA 1
ATOM 544 C C . VAL A 1 67 ? 5.729 1.315 1.068 1.00 94.44 67 VAL A C 1
ATOM 546 O O . VAL A 1 67 ? 6.285 1.857 2.019 1.00 94.44 67 VAL A O 1
ATOM 549 N N . LEU A 1 68 ? 4.436 0.971 1.116 1.00 94.62 68 LEU A N 1
ATOM 550 C CA . LEU A 1 68 ? 3.606 1.154 2.312 1.00 94.62 68 LEU A CA 1
ATOM 551 C C . LEU A 1 68 ? 4.060 0.268 3.486 1.00 94.62 68 LEU A C 1
ATOM 553 O O . LEU A 1 68 ? 3.924 0.657 4.644 1.00 94.62 68 LEU A O 1
ATOM 557 N N . PHE A 1 69 ? 4.594 -0.917 3.194 1.00 95.56 69 PHE A N 1
ATOM 558 C CA . PHE A 1 69 ? 5.084 -1.882 4.180 1.00 95.56 69 PHE A CA 1
ATOM 559 C C . PHE A 1 69 ? 6.601 -1.800 4.370 1.00 95.56 69 PHE A C 1
ATOM 561 O O . PHE A 1 69 ? 7.076 -2.037 5.474 1.00 95.56 69 PHE A O 1
ATOM 568 N N . GLU A 1 70 ? 7.338 -1.410 3.330 1.00 95.06 70 GLU A N 1
ATOM 569 C CA . GLU A 1 70 ? 8.788 -1.235 3.318 1.00 95.06 70 GLU A CA 1
ATOM 570 C C . GLU A 1 70 ? 9.172 0.136 2.707 1.00 95.06 70 GLU A C 1
ATOM 572 O O . GLU A 1 70 ? 9.568 0.237 1.538 1.00 95.06 70 GLU A O 1
ATOM 577 N N . PRO A 1 71 ? 9.093 1.231 3.491 1.00 95.81 71 PRO A N 1
ATOM 578 C CA . PRO A 1 71 ? 9.438 2.579 3.022 1.00 95.81 71 PRO A CA 1
ATOM 579 C C . PRO A 1 71 ? 10.913 2.742 2.614 1.00 95.81 71 PRO A C 1
ATOM 581 O O . PRO A 1 71 ? 11.260 3.659 1.861 1.00 95.81 71 PRO A O 1
ATOM 584 N N . SER A 1 72 ? 11.789 1.837 3.060 1.00 93.81 72 SER A N 1
ATOM 585 C CA . SER A 1 72 ? 13.213 1.824 2.705 1.00 93.81 72 SER A CA 1
ATOM 586 C C . SER A 1 72 ? 13.441 1.685 1.191 1.00 93.81 72 SER A C 1
ATOM 588 O O . SER A 1 72 ? 14.441 2.189 0.677 1.00 93.81 72 SER A O 1
ATOM 590 N N . LEU A 1 73 ? 12.481 1.109 0.449 1.00 91.62 73 LEU A N 1
ATOM 591 C CA . LEU A 1 73 ? 12.513 0.987 -1.014 1.00 91.62 73 LEU A CA 1
ATOM 592 C C . LEU A 1 73 ? 12.627 2.338 -1.736 1.00 91.62 73 LEU A C 1
ATOM 594 O O . LEU A 1 73 ? 13.185 2.398 -2.832 1.00 91.62 73 LEU A O 1
ATOM 598 N N . ILE A 1 74 ? 12.122 3.416 -1.126 1.00 93.69 74 ILE A N 1
ATOM 599 C CA . ILE A 1 74 ? 12.241 4.793 -1.635 1.00 93.69 74 ILE A CA 1
ATOM 600 C C . ILE A 1 74 ? 13.286 5.621 -0.872 1.00 93.69 74 ILE A C 1
ATOM 602 O O . ILE A 1 74 ? 13.371 6.833 -1.059 1.00 93.69 74 ILE A O 1
ATOM 606 N N . GLY A 1 75 ? 14.073 4.986 0.002 1.00 93.38 75 GLY A N 1
ATOM 607 C CA . GLY A 1 75 ? 15.039 5.657 0.874 1.00 93.38 75 GLY A CA 1
ATOM 608 C C . GLY A 1 75 ? 14.406 6.399 2.054 1.00 93.38 75 GLY A C 1
ATOM 609 O O . GLY A 1 75 ? 15.045 7.282 2.626 1.00 93.38 75 GLY A O 1
ATOM 610 N N . SER A 1 76 ? 13.158 6.079 2.417 1.00 95.00 76 SER A N 1
ATOM 611 C CA . SER A 1 76 ? 12.533 6.607 3.631 1.00 95.00 76 SER A CA 1
ATOM 612 C C . SER A 1 76 ? 12.962 5.779 4.842 1.00 95.00 76 SER A C 1
ATOM 614 O O . SER A 1 76 ? 12.867 4.556 4.826 1.00 95.00 76 SER A O 1
ATOM 616 N N . ASN A 1 77 ? 13.392 6.456 5.909 1.00 94.62 77 ASN A N 1
ATOM 617 C CA . ASN A 1 77 ? 13.756 5.832 7.189 1.00 94.62 77 ASN A CA 1
ATOM 618 C C . ASN A 1 77 ? 12.566 5.758 8.167 1.00 94.62 77 ASN A C 1
ATOM 620 O O . ASN A 1 77 ? 12.763 5.639 9.374 1.00 94.62 77 ASN A O 1
ATOM 624 N N . GLN A 1 78 ? 11.339 5.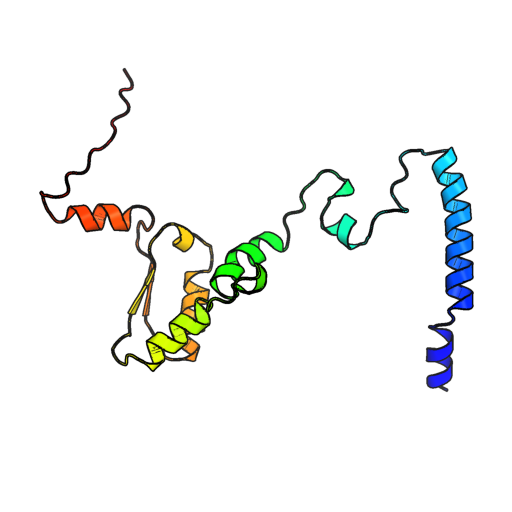936 7.671 1.00 95.81 78 GLN A N 1
ATOM 625 C CA . GLN A 1 78 ? 10.126 5.799 8.475 1.00 95.81 78 GLN A CA 1
ATOM 626 C C . GLN A 1 78 ? 9.749 4.328 8.646 1.00 95.81 78 GLN A C 1
ATOM 628 O O . GLN A 1 78 ? 10.093 3.496 7.809 1.00 95.81 78 GLN A O 1
ATOM 633 N N . MET A 1 79 ? 9.002 4.042 9.712 1.00 95.38 79 MET A N 1
ATOM 634 C CA . MET A 1 79 ? 8.438 2.715 9.936 1.00 95.38 79 MET A CA 1
ATOM 635 C C . MET A 1 79 ? 7.419 2.368 8.853 1.00 95.38 79 MET A C 1
ATOM 637 O O . MET A 1 79 ? 6.631 3.218 8.427 1.00 95.38 79 MET A O 1
ATOM 641 N N . GLY A 1 80 ? 7.426 1.109 8.433 1.00 96.31 80 GLY A N 1
ATOM 642 C CA . GLY A 1 80 ? 6.409 0.571 7.537 1.00 96.31 80 GLY A CA 1
ATOM 643 C C . GLY A 1 80 ? 5.087 0.297 8.250 1.00 96.31 80 GLY A C 1
ATOM 644 O O . GLY A 1 80 ? 5.032 0.195 9.475 1.00 96.31 80 GLY A O 1
ATOM 645 N N . LEU A 1 81 ? 4.006 0.110 7.487 1.00 95.62 81 LEU A N 1
ATOM 646 C CA . LEU A 1 81 ? 2.701 -0.245 8.057 1.00 95.62 81 LEU A CA 1
ATOM 647 C C . LEU A 1 81 ? 2.750 -1.517 8.912 1.00 95.62 81 LEU A C 1
ATOM 649 O O . LEU A 1 81 ? 2.065 -1.568 9.926 1.00 95.62 81 LEU A O 1
ATOM 653 N N . ALA A 1 82 ? 3.551 -2.518 8.532 1.00 95.06 82 ALA A N 1
ATOM 654 C CA . ALA A 1 82 ? 3.682 -3.757 9.301 1.00 95.06 82 ALA A CA 1
ATOM 655 C C . ALA A 1 82 ? 4.208 -3.490 10.722 1.00 95.06 82 ALA A C 1
ATOM 657 O O . ALA A 1 82 ? 3.590 -3.903 11.699 1.00 95.06 82 ALA A O 1
ATOM 658 N N . GLU A 1 83 ? 5.289 -2.717 10.830 1.00 95.62 83 GLU A N 1
ATOM 659 C CA . GLU A 1 83 ? 5.914 -2.356 12.107 1.00 95.62 83 GLU A CA 1
ATOM 660 C C . GLU A 1 83 ? 4.999 -1.457 12.948 1.00 95.62 83 GLU A C 1
ATOM 662 O O . GLU A 1 83 ? 4.904 -1.614 14.163 1.00 95.62 83 GLU A O 1
ATOM 667 N N . ILE A 1 84 ? 4.288 -0.523 12.306 1.00 95.50 84 ILE A N 1
ATOM 668 C CA . ILE A 1 84 ? 3.324 0.350 12.988 1.00 95.50 84 ILE A CA 1
ATOM 669 C C . ILE A 1 84 ? 2.169 -0.473 13.566 1.00 95.50 84 ILE A C 1
ATOM 671 O O . ILE A 1 84 ? 1.759 -0.237 14.702 1.00 95.50 84 ILE A O 1
ATOM 675 N N . ILE A 1 85 ? 1.634 -1.428 12.799 1.00 94.88 85 ILE A N 1
ATOM 676 C CA . ILE A 1 85 ? 0.558 -2.314 13.258 1.00 94.88 85 ILE A CA 1
ATOM 677 C C . ILE A 1 85 ? 1.037 -3.139 14.453 1.00 94.88 85 ILE A C 1
ATOM 679 O O . ILE A 1 85 ? 0.339 -3.186 15.462 1.00 94.88 85 ILE A O 1
ATOM 683 N N . GLU A 1 86 ? 2.224 -3.740 14.367 1.00 94.62 86 GLU A N 1
ATOM 684 C CA . GLU A 1 86 ? 2.811 -4.514 15.462 1.00 94.62 86 GLU A CA 1
ATOM 685 C C . GLU A 1 86 ? 2.961 -3.672 16.737 1.00 94.62 86 GLU A C 1
ATOM 687 O O . GLU A 1 86 ? 2.469 -4.059 17.798 1.00 94.62 86 GLU A O 1
ATOM 692 N N . GLU A 1 87 ? 3.562 -2.485 16.634 1.00 95.00 87 GLU A N 1
ATOM 693 C CA . GLU A 1 87 ? 3.774 -1.587 17.772 1.00 95.00 87 GLU A CA 1
ATOM 694 C C . GLU A 1 87 ? 2.445 -1.166 18.421 1.00 95.00 87 GLU A C 1
ATOM 696 O O . GLU A 1 87 ? 2.296 -1.204 19.645 1.00 95.00 87 GLU A O 1
ATOM 701 N N . VAL A 1 88 ? 1.442 -0.801 17.616 1.00 94.19 88 VAL A N 1
ATOM 702 C CA . VAL A 1 88 ? 0.119 -0.401 18.120 1.00 94.19 88 VAL A CA 1
ATOM 703 C C . VAL A 1 88 ? -0.594 -1.576 18.787 1.00 94.19 88 VAL A C 1
ATOM 705 O O . VAL A 1 88 ? -1.137 -1.415 19.883 1.00 94.19 88 VAL A O 1
ATOM 708 N N . LEU A 1 89 ? -0.587 -2.758 18.166 1.00 93.06 89 LEU A N 1
ATOM 709 C CA . LEU A 1 89 ? -1.268 -3.935 18.706 1.00 93.06 89 LEU A CA 1
ATOM 710 C C . LEU A 1 89 ? -0.620 -4.449 19.992 1.00 93.06 89 LEU A C 1
ATOM 712 O O . LEU A 1 89 ? -1.356 -4.930 20.853 1.00 93.06 89 LEU A O 1
ATOM 716 N N . ASN A 1 90 ? 0.704 -4.329 20.122 1.00 92.44 90 ASN A N 1
ATOM 717 C CA . ASN A 1 90 ? 1.447 -4.683 21.332 1.00 92.44 90 ASN A CA 1
ATOM 718 C C . ASN A 1 90 ? 1.233 -3.668 22.460 1.00 92.44 90 ASN A C 1
ATOM 720 O O . ASN A 1 90 ? 1.223 -4.034 23.634 1.00 92.44 90 ASN A O 1
ATOM 724 N N . LYS A 1 91 ? 1.059 -2.388 22.119 1.00 94.50 91 LYS A N 1
ATOM 725 C CA . LYS A 1 91 ? 0.897 -1.309 23.098 1.00 94.50 91 LYS A CA 1
ATOM 726 C C . LYS A 1 91 ? -0.522 -1.189 23.655 1.00 94.50 91 LYS A C 1
ATOM 728 O O . LYS A 1 91 ? -0.682 -0.782 24.805 1.00 94.50 91 LYS A O 1
ATOM 733 N N . TYR A 1 92 ? -1.543 -1.496 22.855 1.00 91.56 92 TYR A N 1
ATOM 734 C CA . TYR A 1 92 ? -2.948 -1.298 23.221 1.00 91.56 92 TYR A CA 1
ATOM 735 C C . TYR A 1 92 ? -3.737 -2.606 23.152 1.00 91.56 92 TYR A C 1
ATOM 737 O O . TYR A 1 92 ? -4.092 -3.069 22.071 1.00 91.56 92 TYR A O 1
ATOM 745 N N . GLU A 1 93 ? -4.096 -3.173 24.303 1.00 86.31 93 GLU A N 1
ATOM 746 C CA . GLU A 1 93 ? -4.814 -4.457 24.379 1.00 86.31 93 GLU A CA 1
ATOM 747 C C . GLU A 1 93 ? -6.225 -4.414 23.755 1.00 86.31 93 GLU A C 1
ATOM 749 O O . GLU A 1 93 ? -6.687 -5.414 23.210 1.00 86.31 93 GLU A O 1
ATOM 754 N N . ASP A 1 94 ? -6.881 -3.252 23.698 1.00 87.88 94 ASP A N 1
ATOM 755 C CA . ASP A 1 94 ? -8.267 -3.131 23.212 1.00 87.88 94 ASP A CA 1
ATOM 756 C C . ASP A 1 94 ? -8.410 -3.011 21.676 1.00 87.88 94 ASP A C 1
ATOM 758 O O . ASP A 1 94 ? -9.524 -2.991 21.145 1.00 87.88 94 ASP A O 1
ATOM 762 N N . CYS A 1 95 ? -7.304 -2.959 20.924 1.00 87.81 95 CYS A N 1
ATOM 763 C CA . CYS A 1 95 ? -7.314 -2.814 19.459 1.00 87.81 95 CYS A CA 1
ATOM 764 C C . CYS A 1 95 ? -7.666 -4.117 18.710 1.00 87.81 95 CYS A C 1
ATOM 766 O O . CYS A 1 95 ? -6.807 -4.767 18.123 1.00 87.81 95 CYS A O 1
ATOM 768 N N . ASN A 1 96 ? -8.946 -4.493 18.702 1.00 88.69 96 ASN A N 1
ATOM 769 C CA . ASN A 1 96 ? -9.421 -5.741 18.080 1.00 88.69 96 ASN A CA 1
ATOM 770 C C . ASN A 1 96 ? -9.984 -5.586 16.653 1.00 88.69 96 ASN A C 1
ATOM 772 O O . ASN A 1 96 ? -10.308 -6.589 16.012 1.00 88.69 96 ASN A O 1
ATOM 776 N N . ASP A 1 97 ? -10.128 -4.357 16.156 1.00 92.31 97 ASP A N 1
ATOM 777 C CA . ASP A 1 97 ? -10.769 -4.059 14.871 1.00 92.31 97 ASP A CA 1
ATOM 778 C C . ASP A 1 97 ? -9.978 -2.993 14.104 1.00 92.31 97 ASP A C 1
ATOM 780 O O . ASP A 1 97 ? -9.756 -1.887 14.598 1.00 92.31 97 ASP A O 1
ATOM 784 N N . ILE A 1 98 ? -9.544 -3.345 12.896 1.00 93.56 98 ILE A N 1
ATOM 785 C CA . ILE A 1 98 ? -8.823 -2.479 11.969 1.00 93.56 98 ILE A CA 1
ATOM 786 C C . ILE A 1 98 ? -9.788 -2.090 10.854 1.00 93.56 98 ILE A C 1
ATOM 788 O O . ILE A 1 98 ? -10.247 -2.928 10.070 1.00 93.56 98 ILE A O 1
ATOM 792 N N . PHE A 1 99 ? -10.062 -0.793 10.759 1.00 94.31 99 PHE A N 1
ATOM 793 C CA . PHE A 1 99 ? -10.897 -0.221 9.715 1.00 94.31 99 PHE A CA 1
ATOM 794 C C . PHE A 1 99 ? -10.036 0.493 8.672 1.00 94.31 99 PHE A C 1
ATOM 796 O O . PHE A 1 99 ? -9.263 1.391 9.002 1.00 94.31 99 PHE A O 1
ATOM 803 N N . ILE A 1 100 ? -10.172 0.090 7.411 1.00 94.12 100 ILE A N 1
ATOM 804 C CA . ILE A 1 100 ? -9.411 0.626 6.283 1.00 94.12 100 ILE A CA 1
ATOM 805 C C . ILE A 1 100 ? -10.324 1.542 5.457 1.00 94.12 100 ILE A C 1
ATOM 807 O O . ILE A 1 100 ? -11.399 1.134 5.009 1.00 94.12 100 ILE A O 1
ATOM 811 N N . THR A 1 101 ? -9.858 2.766 5.217 1.00 94.12 101 THR A N 1
ATOM 812 C CA . THR A 1 101 ? -10.539 3.799 4.423 1.00 94.12 101 THR A CA 1
ATOM 813 C C . THR A 1 101 ? -9.519 4.603 3.597 1.00 94.12 101 THR A C 1
ATOM 815 O O . THR A 1 101 ? -8.311 4.389 3.719 1.00 94.12 101 THR A O 1
ATOM 818 N N . GLY A 1 102 ? -9.986 5.510 2.739 1.00 91.50 102 GLY A N 1
ATOM 819 C CA . GLY A 1 102 ? -9.168 6.345 1.858 1.00 91.50 102 GLY A CA 1
ATOM 820 C C . GLY A 1 102 ? -8.815 5.693 0.517 1.00 91.50 102 GLY A C 1
ATOM 821 O O . GLY A 1 102 ? -9.089 4.519 0.273 1.00 91.50 102 GLY A O 1
ATOM 822 N N . GLY A 1 103 ? -8.171 6.453 -0.374 1.00 90.81 103 GLY A N 1
ATOM 823 C CA . GLY A 1 103 ? -7.902 6.016 -1.753 1.00 90.81 103 GLY A CA 1
ATOM 824 C C . GLY A 1 103 ? -7.013 4.771 -1.872 1.00 90.81 103 GLY A C 1
ATOM 825 O O . GLY A 1 103 ? -7.277 3.906 -2.701 1.00 90.81 103 GLY A O 1
ATOM 826 N N . PHE A 1 104 ? -6.003 4.616 -1.009 1.00 91.50 104 PHE A N 1
ATOM 827 C CA . PHE A 1 104 ? -5.104 3.453 -1.058 1.00 91.50 104 PHE A CA 1
ATOM 828 C C . PHE A 1 104 ? -5.771 2.131 -0.663 1.00 91.50 104 PHE A C 1
ATOM 830 O O . PHE A 1 104 ? -5.248 1.074 -0.996 1.00 91.50 104 PHE A O 1
ATOM 837 N N . SER A 1 105 ? -6.950 2.166 -0.035 1.00 91.75 105 SER A N 1
ATOM 838 C CA . SER A 1 105 ? -7.738 0.960 0.257 1.00 91.75 105 SER A CA 1
ATOM 839 C C . SER A 1 105 ? -8.141 0.164 -0.994 1.00 91.75 105 SER A C 1
ATOM 841 O O . SER A 1 105 ? -8.490 -1.008 -0.884 1.00 91.75 105 SER A O 1
ATOM 843 N N . GLN A 1 106 ? -8.076 0.791 -2.174 1.00 90.88 106 GLN A N 1
ATOM 844 C CA . GLN A 1 106 ? -8.397 0.183 -3.465 1.00 90.88 106 GLN A CA 1
ATOM 845 C C . GLN A 1 106 ? -7.289 -0.715 -4.019 1.00 90.88 106 GLN A C 1
ATOM 847 O O . GLN A 1 106 ? -7.501 -1.384 -5.029 1.00 90.88 106 GLN A O 1
ATOM 852 N N . ILE A 1 107 ? -6.108 -0.727 -3.393 1.00 92.44 107 ILE A N 1
ATOM 853 C CA . ILE A 1 107 ? -5.027 -1.631 -3.782 1.00 92.44 107 ILE A CA 1
ATOM 854 C C . ILE A 1 107 ? -5.493 -3.074 -3.552 1.00 92.44 107 ILE A C 1
ATOM 856 O O . ILE A 1 107 ? -5.835 -3.470 -2.434 1.00 92.44 107 ILE A O 1
ATOM 860 N N . GLU A 1 108 ? -5.492 -3.866 -4.622 1.00 90.81 108 GLU A N 1
ATOM 861 C CA . GLU A 1 108 ? -5.866 -5.277 -4.573 1.00 90.81 108 GLU A CA 1
ATOM 862 C C . GLU A 1 108 ? -4.965 -6.041 -3.589 1.00 90.81 108 GLU A C 1
ATOM 864 O O . GLU A 1 108 ? -3.745 -5.889 -3.586 1.00 90.81 108 GLU A O 1
ATOM 869 N N . GLY A 1 109 ? -5.572 -6.842 -2.710 1.00 92.31 109 GLY A N 1
ATOM 870 C CA . GLY A 1 109 ? -4.850 -7.620 -1.700 1.00 92.31 109 GLY A CA 1
ATOM 871 C C . GLY A 1 109 ? -4.361 -6.827 -0.481 1.00 92.31 109 GLY A C 1
ATOM 872 O O . GLY A 1 109 ? -3.836 -7.437 0.451 1.00 92.31 109 GLY A O 1
ATOM 873 N N . LEU A 1 110 ? -4.575 -5.503 -0.406 1.00 93.56 110 LEU A N 1
ATOM 874 C CA . LEU A 1 110 ? -4.138 -4.705 0.749 1.00 93.56 110 LEU A CA 1
ATOM 875 C C . LEU A 1 110 ? -4.787 -5.177 2.057 1.00 93.56 110 LEU A C 1
ATOM 877 O O . LEU A 1 110 ? -4.107 -5.298 3.074 1.00 93.56 110 LEU A O 1
ATOM 881 N N . LYS A 1 111 ? -6.090 -5.489 2.025 1.00 94.19 111 LYS A N 1
ATOM 882 C CA . LYS A 1 111 ? -6.819 -6.040 3.180 1.00 94.19 111 LYS A CA 1
ATOM 883 C C . LYS A 1 111 ? -6.155 -7.298 3.717 1.00 94.19 111 LYS A C 1
ATOM 885 O O . LYS A 1 111 ? -5.952 -7.425 4.921 1.00 94.19 111 LYS A O 1
ATOM 890 N N . ASP A 1 112 ? -5.857 -8.221 2.810 1.00 94.88 112 ASP A N 1
ATOM 891 C CA . ASP A 1 112 ? -5.332 -9.534 3.153 1.00 94.88 112 ASP A CA 1
ATOM 892 C C . ASP A 1 112 ? -3.898 -9.412 3.653 1.00 94.88 112 ASP A C 1
ATOM 894 O O . ASP A 1 112 ? -3.535 -10.078 4.618 1.00 94.88 112 ASP A O 1
ATOM 898 N N . ARG A 1 113 ? -3.109 -8.493 3.078 1.00 95.12 113 ARG A N 1
ATOM 899 C CA . ARG A 1 113 ? -1.763 -8.190 3.564 1.00 95.12 113 ARG A CA 1
ATOM 900 C C . ARG A 1 113 ? -1.781 -7.566 4.959 1.00 95.12 113 ARG A C 1
ATOM 902 O O . ARG A 1 113 ? -1.041 -8.027 5.818 1.00 95.12 113 ARG A O 1
ATOM 909 N N . ILE A 1 114 ? -2.636 -6.573 5.211 1.00 95.19 114 ILE A N 1
ATOM 910 C CA . ILE A 1 114 ? -2.787 -5.964 6.545 1.00 95.19 114 ILE A CA 1
ATOM 911 C C . ILE A 1 114 ? -3.233 -7.012 7.561 1.00 95.19 114 ILE A C 1
ATOM 913 O O . ILE A 1 114 ? -2.673 -7.086 8.651 1.00 95.19 114 ILE A O 1
ATOM 917 N N . LYS A 1 115 ? -4.208 -7.849 7.196 1.00 95.31 115 LYS A N 1
ATOM 918 C CA . LYS A 1 115 ? -4.675 -8.936 8.054 1.00 95.31 115 LYS A CA 1
ATOM 919 C C . LYS A 1 115 ? -3.559 -9.934 8.355 1.00 95.31 115 LYS A C 1
ATOM 921 O O . LYS A 1 115 ? -3.377 -10.292 9.508 1.00 95.31 115 LYS A O 1
ATOM 926 N N . TYR A 1 116 ? -2.797 -10.338 7.342 1.00 95.06 116 TYR A N 1
ATOM 927 C CA . TYR A 1 116 ? -1.663 -11.240 7.505 1.00 95.06 116 TYR A CA 1
ATOM 928 C C . TYR A 1 116 ? -0.609 -10.682 8.467 1.00 95.06 116 TYR A C 1
ATOM 930 O O . TYR A 1 116 ? -0.125 -11.423 9.315 1.00 95.06 116 TYR A O 1
ATOM 938 N N . GLU A 1 117 ? -0.264 -9.395 8.363 1.00 95.00 117 GLU A N 1
ATOM 939 C CA . GLU A 1 117 ? 0.686 -8.759 9.286 1.00 95.00 117 GLU A CA 1
ATOM 940 C C . GLU A 1 117 ? 0.118 -8.640 10.705 1.00 95.00 117 GLU A C 1
ATOM 942 O O . GLU A 1 117 ? 0.797 -8.983 11.667 1.00 95.00 117 GLU A O 1
ATOM 947 N N . ALA A 1 118 ? -1.144 -8.234 10.848 1.00 93.50 118 ALA A N 1
ATOM 948 C CA . ALA A 1 118 ? -1.779 -8.100 12.154 1.00 93.50 118 ALA A CA 1
ATOM 949 C C . ALA A 1 118 ? -1.944 -9.451 12.879 1.00 93.50 118 ALA A C 1
ATOM 951 O O . ALA A 1 118 ? -1.656 -9.549 14.074 1.00 93.50 118 ALA A O 1
ATOM 952 N N . ASP A 1 119 ? -2.328 -10.503 12.144 1.00 92.56 119 ASP A N 1
ATOM 953 C CA . ASP A 1 119 ? -2.531 -11.860 12.668 1.00 92.56 119 ASP A CA 1
ATOM 954 C C . ASP A 1 119 ? -1.225 -12.502 13.180 1.00 92.56 119 ASP A C 1
ATOM 956 O O . ASP A 1 119 ? -1.287 -13.440 13.978 1.00 92.56 119 ASP A O 1
ATOM 960 N N . LYS A 1 120 ? -0.040 -11.995 12.790 1.00 92.25 120 LYS A N 1
ATOM 961 C CA . LYS A 1 120 ? 1.245 -12.410 13.391 1.00 92.25 120 LYS A CA 1
ATOM 962 C C . LYS A 1 120 ? 1.359 -11.989 14.857 1.00 92.25 120 LYS A C 1
ATOM 964 O O . LYS A 1 120 ? 2.017 -12.683 15.628 1.00 92.25 120 LYS A O 1
ATOM 969 N N . CYS A 1 121 ? 0.735 -10.874 15.230 1.00 88.75 121 CYS A N 1
ATOM 970 C CA . CYS A 1 121 ? 0.741 -10.352 16.593 1.00 88.75 121 CYS A CA 1
ATOM 971 C C . CYS A 1 121 ? -0.455 -10.900 17.378 1.00 88.75 121 CYS A C 1
ATOM 973 O O . CYS A 1 121 ? -0.287 -11.550 18.409 1.00 88.75 121 CYS A O 1
ATOM 975 N N . ARG A 1 122 ? -1.676 -10.664 16.876 1.00 88.50 122 ARG A N 1
ATOM 976 C CA . ARG A 1 122 ? -2.910 -11.231 17.435 1.00 88.50 122 ARG A CA 1
ATOM 977 C C . ARG A 1 122 ? -4.001 -11.335 16.373 1.00 88.50 122 ARG A C 1
ATOM 979 O O . ARG A 1 122 ? -4.049 -10.538 15.446 1.00 88.50 122 ARG A O 1
ATOM 986 N N . SER A 1 123 ? -4.971 -12.213 16.610 1.00 88.19 123 SER A N 1
ATOM 987 C CA . SER A 1 123 ? -6.191 -12.279 15.799 1.00 88.19 123 SER A CA 1
ATOM 988 C C . SER A 1 123 ? -7.006 -10.984 15.907 1.00 88.19 123 SER A C 1
ATOM 990 O O . SER A 1 123 ? -7.574 -10.701 16.964 1.00 88.19 123 SER A O 1
ATOM 992 N N . VAL A 1 124 ? -7.131 -10.246 14.804 1.00 90.81 124 VAL A N 1
ATOM 993 C CA . VAL A 1 124 ? -7.952 -9.024 14.711 1.00 90.81 124 VAL A CA 1
ATOM 994 C C . VAL A 1 124 ? -8.963 -9.101 13.569 1.00 90.81 124 VAL A C 1
ATOM 996 O O . VAL A 1 124 ? -8.792 -9.821 12.583 1.00 90.81 124 VAL A O 1
ATOM 999 N N . CYS A 1 125 ? -10.048 -8.338 13.685 1.00 92.50 125 CYS A N 1
ATOM 1000 C CA . CYS A 1 125 ? -10.976 -8.141 12.579 1.00 92.50 125 CYS A CA 1
ATOM 1001 C C . CYS A 1 125 ? -10.439 -7.046 11.651 1.00 92.50 125 CYS A C 1
ATOM 1003 O O . CYS A 1 125 ? -10.031 -5.991 12.122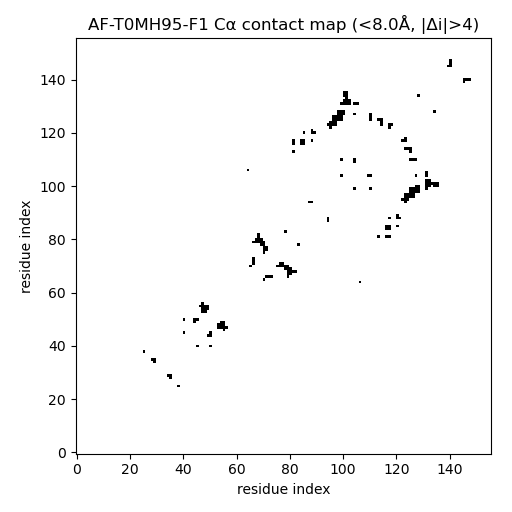 1.00 92.50 125 CYS A O 1
ATOM 1005 N N . VAL A 1 126 ? -10.452 -7.273 10.335 1.00 94.12 126 VAL A N 1
ATOM 1006 C CA . VAL A 1 126 ? -10.064 -6.257 9.343 1.00 94.12 126 VAL A CA 1
ATOM 1007 C C . VAL A 1 126 ? -11.229 -6.007 8.394 1.00 94.12 126 VAL A C 1
ATOM 1009 O O . VAL A 1 126 ? -11.714 -6.930 7.725 1.00 94.12 126 VAL A O 1
ATOM 1012 N N . ARG A 1 127 ? -11.682 -4.753 8.319 1.00 94.44 127 ARG A N 1
ATOM 1013 C CA . ARG A 1 127 ? -12.831 -4.322 7.509 1.00 94.44 127 ARG A CA 1
ATOM 1014 C C . ARG A 1 127 ? -12.438 -3.159 6.603 1.00 94.44 127 ARG A C 1
ATOM 1016 O O . ARG A 1 127 ? -11.677 -2.289 7.006 1.00 94.44 127 ARG A O 1
ATOM 1023 N N . ILE A 1 128 ? -12.967 -3.153 5.382 1.00 93.00 128 ILE A N 1
ATOM 1024 C CA . ILE A 1 128 ? -12.853 -2.024 4.448 1.00 93.00 128 ILE A CA 1
ATOM 1025 C C . ILE A 1 128 ? -14.223 -1.346 4.378 1.00 93.00 128 ILE A C 1
ATOM 1027 O O . ILE A 1 128 ? -15.246 -2.033 4.438 1.00 93.00 128 ILE A O 1
ATOM 1031 N N . ALA A 1 129 ? -14.242 -0.018 4.266 1.00 91.19 129 ALA A N 1
ATOM 1032 C CA . ALA A 1 129 ? -15.458 0.737 3.980 1.00 91.19 129 ALA A CA 1
ATOM 1033 C C . ALA A 1 129 ? -16.107 0.305 2.646 1.00 91.19 129 ALA A C 1
ATOM 1035 O O . ALA A 1 129 ? -15.424 -0.076 1.700 1.00 91.19 129 ALA A O 1
ATOM 1036 N N . ASN A 1 130 ? -17.434 0.412 2.538 1.00 86.56 130 ASN A N 1
ATOM 1037 C CA . ASN A 1 130 ? -18.129 0.110 1.278 1.00 86.56 130 ASN A CA 1
ATOM 1038 C C . ASN A 1 130 ? -17.784 1.113 0.167 1.00 86.56 130 ASN A C 1
ATOM 1040 O O . ASN A 1 130 ? -17.727 0.739 -1.000 1.00 86.56 130 ASN A O 1
ATOM 1044 N N . ASP A 1 131 ? -17.563 2.375 0.536 1.00 88.56 131 ASP A N 1
ATOM 1045 C CA . ASP A 1 131 ? -17.133 3.430 -0.379 1.00 88.56 131 ASP A CA 1
ATOM 1046 C C . ASP A 1 131 ? -15.975 4.231 0.235 1.00 88.56 131 ASP A C 1
ATOM 1048 O O . ASP A 1 131 ? -16.187 5.296 0.812 1.00 88.56 131 ASP A O 1
ATOM 1052 N N . PRO A 1 132 ? -14.746 3.697 0.175 1.00 88.56 132 PRO A N 1
ATOM 1053 C CA . PRO A 1 132 ? -13.634 4.194 0.973 1.00 88.56 132 PRO A CA 1
ATOM 1054 C C . PRO A 1 132 ? -13.055 5.536 0.512 1.00 88.56 132 PRO A C 1
ATOM 1056 O O . PRO A 1 132 ? -12.333 6.158 1.287 1.00 88.56 132 PRO A O 1
ATOM 1059 N N . ILE A 1 133 ? -13.330 6.003 -0.713 1.00 90.50 133 ILE A N 1
ATOM 1060 C CA . ILE A 1 133 ? -12.847 7.323 -1.159 1.00 90.50 133 ILE A CA 1
ATOM 1061 C C . ILE A 1 133 ? -13.638 8.424 -0.446 1.00 90.50 133 ILE A C 1
ATOM 1063 O O . ILE A 1 133 ? -13.052 9.312 0.175 1.00 90.50 133 ILE A O 1
ATOM 1067 N N . ASP A 1 134 ? -14.966 8.329 -0.502 1.00 86.38 134 ASP A N 1
ATOM 1068 C CA . ASP A 1 134 ? -15.863 9.377 -0.015 1.00 86.38 134 ASP A CA 1
ATOM 1069 C C . ASP A 1 134 ? -16.299 9.169 1.441 1.00 86.38 134 ASP A C 1
ATOM 1071 O O . ASP A 1 134 ? -16.978 10.027 2.004 1.00 86.38 134 ASP A O 1
ATOM 1075 N N . ASP A 1 135 ? -15.912 8.055 2.071 1.00 87.06 135 ASP A N 1
ATOM 1076 C CA . ASP A 1 135 ? -16.282 7.701 3.448 1.00 87.06 135 ASP A CA 1
ATOM 1077 C C . ASP A 1 135 ? -15.943 8.815 4.446 1.00 87.06 135 ASP A C 1
ATOM 1079 O O . ASP A 1 135 ? -16.751 9.161 5.304 1.00 87.06 135 ASP A O 1
ATOM 1083 N N . SER A 1 136 ? -14.778 9.450 4.284 1.00 85.75 136 SER A N 1
ATOM 1084 C CA . SER A 1 136 ? -14.347 10.553 5.150 1.00 85.75 136 SER A CA 1
ATOM 1085 C C . SER A 1 136 ? -15.272 11.774 5.058 1.00 8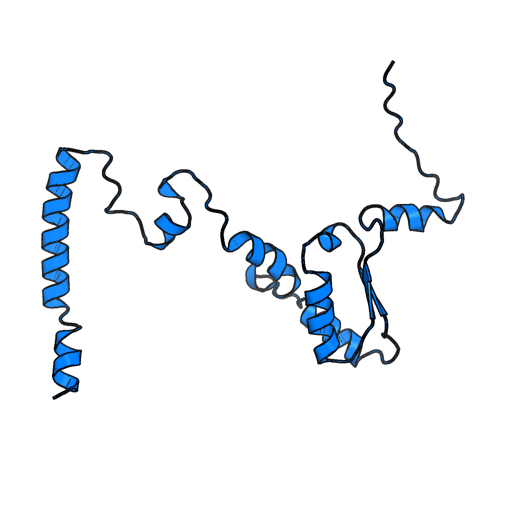5.75 136 SER A C 1
ATOM 1087 O O . SER A 1 136 ? -15.625 12.368 6.078 1.00 85.75 136 SER A O 1
ATOM 1089 N N . VAL A 1 137 ? -15.723 12.119 3.847 1.00 84.88 137 VAL A N 1
ATOM 1090 C CA . VAL A 1 137 ? -16.627 13.251 3.594 1.00 84.88 137 VAL A CA 1
ATOM 1091 C C . VAL A 1 137 ? -18.045 12.912 4.047 1.00 84.88 137 VAL A C 1
ATOM 1093 O O . VAL A 1 137 ? -18.677 13.699 4.748 1.00 84.88 137 VAL A O 1
ATOM 1096 N N . LYS A 1 138 ? -18.533 11.714 3.710 1.00 82.62 138 LYS A N 1
ATOM 1097 C CA . LYS A 1 138 ? -19.854 11.218 4.124 1.00 82.62 138 LYS A CA 1
ATOM 1098 C C . LYS A 1 138 ? -19.959 11.113 5.641 1.00 82.62 138 LYS A C 1
ATOM 1100 O O . LYS A 1 138 ? -20.979 11.495 6.207 1.00 82.62 138 LYS A O 1
ATOM 1105 N N . GLY A 1 139 ? -18.892 10.655 6.291 1.00 82.44 139 GLY A N 1
ATOM 1106 C CA . GLY A 1 139 ? -18.773 10.611 7.740 1.00 82.44 139 GLY A CA 1
ATOM 1107 C C . GLY A 1 139 ? -18.800 12.003 8.363 1.00 82.44 139 GLY A C 1
ATOM 1108 O O . GLY A 1 139 ? -19.492 12.192 9.355 1.00 82.44 139 GLY A O 1
ATOM 1109 N N . ALA A 1 140 ? -18.126 12.992 7.765 1.00 82.75 140 ALA A N 1
ATOM 1110 C CA . ALA A 1 140 ? -18.132 14.378 8.245 1.00 82.75 140 ALA A CA 1
ATOM 1111 C C . ALA A 1 140 ? -19.507 15.066 8.123 1.00 82.75 140 ALA A C 1
ATOM 1113 O O . ALA A 1 140 ? -19.837 15.926 8.937 1.00 82.75 140 ALA A O 1
ATOM 1114 N N . CYS A 1 141 ? -20.348 14.651 7.173 1.00 76.56 141 CYS A N 1
ATOM 1115 C CA . CYS A 1 141 ? -21.706 15.177 6.982 1.00 76.56 141 CYS A CA 1
ATOM 1116 C C . CYS A 1 141 ? -22.733 14.785 8.051 1.00 76.56 141 CYS A C 1
ATOM 1118 O O . CYS A 1 141 ? -23.915 15.090 7.899 1.00 76.56 141 CYS A O 1
ATOM 1120 N N . PHE A 1 142 ? -22.322 14.141 9.143 1.00 73.31 142 PHE A N 1
ATOM 1121 C CA . PHE A 1 142 ? -23.220 13.791 10.246 1.00 73.31 142 PHE A CA 1
ATOM 1122 C C . PHE A 1 142 ? -23.866 15.010 10.938 1.00 73.31 142 PHE A C 1
ATOM 1124 O O . PHE A 1 142 ? -24.849 14.851 11.659 1.00 73.31 142 PHE A O 1
ATOM 1131 N N . SER A 1 143 ? -23.317 16.216 10.749 1.00 66.69 143 SER A N 1
ATOM 1132 C CA . SER A 1 143 ? -23.815 17.462 11.335 1.00 66.69 143 SER A CA 1
ATOM 1133 C C . SER A 1 143 ? -24.167 18.485 10.256 1.00 66.69 143 SER A C 1
ATOM 1135 O O . SER A 1 143 ? -23.410 18.682 9.308 1.00 66.69 143 SER A O 1
ATOM 1137 N N . GLU A 1 144 ? -25.271 19.210 10.456 1.00 67.88 144 GLU A N 1
ATOM 1138 C CA . GLU A 1 144 ? -25.724 20.319 9.596 1.00 67.88 144 GLU A CA 1
ATOM 1139 C C . GLU A 1 144 ? -24.687 21.451 9.446 1.00 67.88 144 GLU A C 1
ATOM 1141 O O . GLU A 1 144 ? -24.782 22.262 8.525 1.00 67.88 144 GLU A O 1
ATOM 1146 N N . ILE A 1 145 ? -23.677 21.495 10.324 1.00 69.75 145 ILE A N 1
ATOM 1147 C CA . ILE A 1 145 ? -22.542 22.428 10.257 1.00 69.75 145 ILE A CA 1
ATOM 1148 C C . ILE A 1 145 ? -21.652 22.136 9.034 1.00 69.75 145 ILE A C 1
ATOM 1150 O O . ILE A 1 145 ? -21.063 23.054 8.463 1.00 69.75 145 ILE A O 1
ATOM 1154 N N . PHE A 1 146 ? -21.578 20.878 8.591 1.00 63.19 146 PHE A N 1
ATOM 1155 C CA . PHE A 1 146 ? -20.775 20.446 7.447 1.00 63.19 146 PHE A CA 1
ATOM 1156 C C . PHE A 1 146 ? -21.654 20.296 6.200 1.00 63.19 146 PHE A C 1
ATOM 1158 O O . PHE A 1 146 ? -21.938 19.190 5.736 1.00 63.19 146 PHE A O 1
ATOM 1165 N N . GLN A 1 147 ? -22.108 21.427 5.650 1.00 59.47 147 GLN A N 1
ATOM 1166 C CA . GLN A 1 147 ? -22.874 21.441 4.402 1.00 59.47 147 GLN A CA 1
ATOM 1167 C C . GLN A 1 147 ? -22.012 20.941 3.232 1.00 59.47 147 GLN A C 1
ATOM 1169 O O . GLN A 1 147 ? -21.043 21.589 2.837 1.00 59.47 147 GLN A O 1
ATOM 1174 N N . THR A 1 148 ? -22.380 19.803 2.642 1.00 58.31 148 THR A N 1
ATOM 1175 C CA . THR A 1 148 ? -21.824 19.361 1.356 1.00 58.31 148 THR A CA 1
ATOM 1176 C C . THR A 1 148 ? -22.460 20.109 0.203 1.00 58.31 148 THR A C 1
ATOM 1178 O O . THR A 1 148 ? -23.676 20.060 0.006 1.00 58.31 148 THR A O 1
ATOM 1181 N N . TYR A 1 149 ? -21.617 20.731 -0.612 1.00 62.00 149 TYR A N 1
ATOM 1182 C CA . TYR A 1 149 ? -22.008 21.309 -1.886 1.00 62.00 149 TYR A CA 1
ATOM 1183 C C . TYR A 1 149 ? -21.789 20.263 -2.976 1.00 62.00 149 TYR A C 1
ATOM 1185 O O . TYR A 1 149 ? -20.656 19.920 -3.303 1.00 62.00 149 TYR A O 1
ATOM 1193 N N . TYR A 1 150 ? -22.877 19.746 -3.539 1.00 62.38 150 TYR A N 1
ATOM 1194 C CA . TYR A 1 150 ? -22.803 18.887 -4.716 1.00 62.38 150 TYR A CA 1
ATOM 1195 C C . TYR A 1 150 ? -22.707 19.770 -5.958 1.00 62.38 150 TYR A C 1
ATOM 1197 O O . TYR A 1 150 ? -23.600 20.582 -6.216 1.00 62.38 150 TYR A O 1
ATOM 1205 N N . PHE A 1 151 ? -21.638 19.611 -6.738 1.00 59.06 151 PHE A N 1
ATOM 1206 C CA . PHE A 1 151 ? -21.564 20.220 -8.059 1.00 59.06 151 PHE A CA 1
ATOM 1207 C C . PHE A 1 151 ? -22.545 19.483 -8.975 1.00 59.06 151 PHE A C 1
ATOM 1209 O O . PHE A 1 151 ? -22.334 18.326 -9.328 1.00 59.06 151 PHE A O 1
ATOM 1216 N N . LYS A 1 152 ? -23.664 20.129 -9.312 1.00 58.97 152 LYS A N 1
ATOM 1217 C CA . LYS A 1 152 ? -24.516 19.671 -10.410 1.00 58.97 152 LYS A CA 1
ATOM 1218 C C . LYS A 1 152 ? -23.929 20.230 -11.695 1.00 58.97 152 LYS A C 1
ATOM 1220 O O . LYS A 1 152 ? -24.031 21.436 -11.918 1.00 58.97 152 LYS A O 1
ATOM 1225 N N . ASP A 1 153 ? -23.366 19.363 -12.532 1.00 52.38 153 ASP A N 1
ATOM 1226 C CA . ASP A 1 153 ? -23.181 19.688 -13.942 1.00 52.38 153 ASP A CA 1
ATOM 1227 C C . ASP A 1 153 ? -24.549 20.082 -14.506 1.00 52.38 153 ASP A C 1
ATOM 1229 O O . ASP A 1 153 ? -25.477 19.271 -14.579 1.00 52.38 153 ASP A O 1
ATOM 1233 N N . LYS A 1 154 ? -24.710 21.363 -14.847 1.00 48.22 154 LYS A N 1
ATOM 1234 C CA . LYS A 1 154 ? -25.819 21.794 -15.690 1.00 48.22 154 LYS A CA 1
ATOM 1235 C C . LYS A 1 154 ? -25.526 21.299 -17.102 1.00 48.22 154 LYS A C 1
ATOM 1237 O O . LYS A 1 154 ? -24.864 21.986 -17.871 1.00 48.22 154 LYS A O 1
ATOM 1242 N N . CYS A 1 155 ? -26.009 20.106 -17.419 1.00 50.22 155 CYS A N 1
ATOM 1243 C CA . CYS A 1 155 ? -26.321 19.763 -18.797 1.00 50.22 155 CYS A CA 1
ATOM 1244 C C . CYS A 1 155 ? -27.687 20.388 -19.111 1.00 50.22 155 CYS A C 1
ATOM 1246 O O . CYS A 1 155 ? -28.716 19.797 -18.779 1.00 50.22 155 CYS A O 1
ATOM 1248 N N . ASP A 1 156 ? -27.664 21.604 -19.661 1.00 43.69 156 ASP A N 1
ATOM 1249 C CA . ASP A 1 156 ? -28.746 22.125 -20.508 1.00 43.69 156 ASP A CA 1
ATOM 1250 C C . ASP A 1 156 ? -28.519 21.637 -21.950 1.00 43.69 156 ASP A C 1
ATOM 1252 O O . ASP A 1 156 ? -27.343 21.644 -22.393 1.00 43.69 156 ASP A O 1
#

Mean predicted aligned error: 14.26 Å

Secondary structure (DSSP, 8-state):
-HHHHHHHTT-HHHHHHHHHHHHHHHHHHHHH-TT-GGGT--HHHHHHTGGGT----SSHHHHHHHTTT-GGGGT--SPPHHHHHHHHHHH-TT--EEEE-SGGGGSTTHHHHHHHHHHHH---EEEE-SSTTTHHHHHHTTSTTS----------

Organism: NCBI:txid1037528

Sequence (156 aa):
MYKNKIKDCENLDIDKKLRDEANVVLDVIQKYDKNYLISICSVLDLLTGKLMKKNLLNIDLYRVSEVLFEPSLIGSNQMGLAEIIEEVLNKYEDCNDIFITGGFSQIEGLKDRIKYEADKCRSVCVRIANDPIDDSVKGACFSEIFQTYYFKDKCD

Foldseek 3Di:
DVVVVVVVVPPVVVVVVVVVVVVVVVVVVCVVPVPPPPPPDDPVCVCCCVVVVDGNPDCVLVVVLCCQCVVCSVPDPDHHPLVVLLVVCVVDVPQQEAEDAADSVPPPCPQVVNQVSNVVRNHHHYYYDPHRHCCVVVVVPPDPVSDDDDDDDPPD